Protein AF-A0A972X9H7-F1 (afdb_monomer_lite)

Sequence (88 aa):
MTGSELILAALAIPLLGGVVIAMCARHANLREAVTLVTSVLLFICVASLLPAVLAGARPQVHLLEPLPGLPVAFEVEPLGMLFALIAS

Radius of gyration: 15.27 Å; chains: 1; bounding box: 39×27×41 Å

Foldseek 3Di:
DALQVLVVCLVVLVVVLVVVLVVCVVPVVVSVVSVVVSVVSNLVSLVVNVVCQVVVHWRKDFDDDPDVPRTDMDTDHPVNSVVSNVVD

Secondary structure (DSSP, 8-state):
--HHHHHHHHHHHHHHHHHHHHHTTT-HHHHHHHHHHHHHHHHHHHHHHHHHHHTT---EEEEEEEETTEEEEEE--HHHHHHHHHH-

Structure (mmCIF, N/CA/C/O backbone):
data_AF-A0A972X9H7-F1
#
_entry.id   AF-A0A972X9H7-F1
#
loop_
_atom_site.group_PDB
_atom_site.id
_atom_site.type_symbol
_atom_site.label_atom_id
_atom_site.label_alt_id
_atom_site.label_comp_id
_atom_site.label_asym_id
_atom_site.label_entity_id
_atom_site.label_seq_id
_atom_site.pdbx_PDB_ins_code
_atom_site.Cartn_x
_atom_site.Cartn_y
_atom_site.Cartn_z
_atom_site.occupancy
_atom_site.B_iso_or_equiv
_atom_site.auth_seq_id
_atom_site.auth_comp_id
_atom_site.auth_asym_id
_atom_site.auth_atom_id
_atom_site.pdbx_PDB_model_num
ATOM 1 N N . MET A 1 1 ? -9.992 9.251 -0.362 1.00 70.25 1 MET A N 1
ATOM 2 C CA . MET A 1 1 ? -10.260 7.809 -0.486 1.00 70.25 1 MET A CA 1
ATOM 3 C C . MET A 1 1 ? -10.679 7.289 0.873 1.00 70.25 1 MET A C 1
ATOM 5 O O . MET A 1 1 ? -10.124 7.740 1.871 1.00 70.25 1 MET A O 1
ATOM 9 N N . THR A 1 2 ? -11.676 6.416 0.928 1.00 92.06 2 THR A N 1
ATOM 10 C CA . THR A 1 2 ? -12.052 5.704 2.157 1.00 92.06 2 THR A CA 1
ATOM 11 C C . THR A 1 2 ? -11.025 4.609 2.477 1.00 92.06 2 THR A C 1
ATOM 13 O O . THR A 1 2 ? -10.207 4.243 1.632 1.00 92.06 2 THR A O 1
ATOM 16 N N . GLY A 1 3 ? -11.036 4.078 3.705 1.00 92.94 3 GLY A N 1
ATOM 17 C CA . GLY A 1 3 ? -10.107 3.013 4.104 1.00 92.94 3 GLY A CA 1
ATOM 18 C C . GLY A 1 3 ? -10.224 1.753 3.237 1.00 92.94 3 GLY A C 1
ATOM 19 O O . GLY A 1 3 ? -9.211 1.173 2.862 1.00 92.94 3 GLY A O 1
ATOM 20 N N . SER A 1 4 ? -11.442 1.373 2.846 1.00 95.50 4 SER A N 1
ATOM 21 C CA . SER A 1 4 ? -11.687 0.232 1.956 1.00 95.50 4 SER A CA 1
ATOM 22 C C . SER A 1 4 ? -11.143 0.457 0.541 1.00 95.50 4 SER A C 1
ATOM 24 O O . SER A 1 4 ? -10.523 -0.442 -0.022 1.00 95.50 4 SER A O 1
ATOM 26 N N . GLU A 1 5 ? -11.307 1.660 -0.018 1.00 96.94 5 GLU A N 1
ATOM 27 C CA . GLU A 1 5 ? -10.740 2.033 -1.324 1.00 96.94 5 GLU A CA 1
ATOM 28 C C . GLU A 1 5 ? -9.212 1.957 -1.327 1.00 96.94 5 GLU A C 1
ATOM 30 O O . GLU A 1 5 ? -8.624 1.473 -2.291 1.00 96.94 5 GLU A O 1
ATOM 35 N N . LEU A 1 6 ? -8.569 2.409 -0.247 1.00 97.50 6 LEU A N 1
ATOM 36 C CA . LEU A 1 6 ? -7.116 2.331 -0.097 1.00 97.50 6 LEU A CA 1
ATOM 37 C C . LEU A 1 6 ? -6.626 0.884 0.018 1.00 97.50 6 LEU A C 1
ATOM 39 O O . LEU A 1 6 ? -5.598 0.553 -0.565 1.00 97.50 6 LEU A O 1
ATOM 43 N N . ILE A 1 7 ? -7.361 0.004 0.707 1.00 97.50 7 ILE A N 1
ATOM 44 C CA . ILE A 1 7 ? -7.020 -1.427 0.767 1.00 97.50 7 ILE A CA 1
ATOM 45 C C . ILE A 1 7 ? -7.108 -2.057 -0.627 1.00 97.50 7 ILE A C 1
ATOM 47 O O . ILE A 1 7 ? -6.175 -2.727 -1.065 1.00 97.50 7 ILE A O 1
ATOM 51 N N . LEU A 1 8 ? -8.202 -1.814 -1.355 1.00 97.56 8 LEU A N 1
ATOM 52 C CA . LEU A 1 8 ? -8.366 -2.341 -2.712 1.00 97.56 8 LEU A CA 1
ATOM 53 C C . LEU A 1 8 ? -7.302 -1.788 -3.668 1.00 97.56 8 LEU A C 1
ATOM 55 O O . LEU A 1 8 ? -6.761 -2.537 -4.480 1.00 97.56 8 LEU A O 1
ATOM 59 N N . ALA A 1 9 ? -6.954 -0.506 -3.549 1.00 97.94 9 ALA A N 1
ATOM 60 C CA . ALA A 1 9 ? -5.885 0.103 -4.330 1.00 97.94 9 ALA A CA 1
ATOM 61 C C 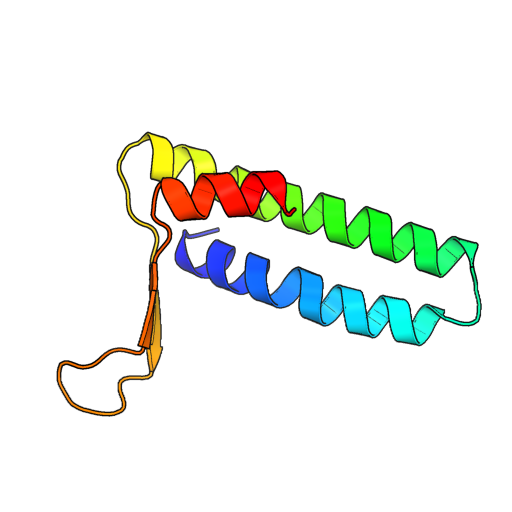. ALA A 1 9 ? -4.509 -0.495 -3.991 1.00 97.94 9 ALA A C 1
ATOM 63 O O . ALA A 1 9 ? -3.758 -0.819 -4.908 1.00 97.94 9 ALA A O 1
ATOM 64 N N . ALA A 1 10 ? -4.197 -0.727 -2.713 1.00 97.44 10 ALA A N 1
ATOM 65 C CA . ALA A 1 10 ? -2.943 -1.354 -2.292 1.00 97.44 1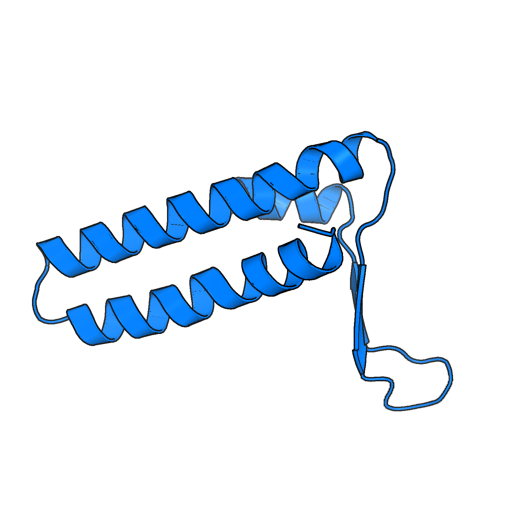0 ALA A CA 1
ATOM 66 C C . ALA A 1 10 ? -2.776 -2.783 -2.842 1.00 97.44 10 ALA A C 1
ATOM 68 O O . ALA A 1 10 ? -1.655 -3.212 -3.102 1.00 97.44 10 ALA A O 1
ATOM 69 N N . LEU A 1 11 ? -3.880 -3.500 -3.082 1.00 96.62 11 LEU A N 1
ATOM 70 C CA . LEU A 1 11 ? -3.873 -4.794 -3.774 1.00 96.62 11 LEU A CA 1
ATOM 71 C C . LEU A 1 11 ? -3.755 -4.637 -5.299 1.00 96.62 11 LEU A C 1
ATOM 73 O O . LEU A 1 11 ? -3.023 -5.380 -5.950 1.00 96.62 11 LEU A O 1
ATOM 77 N N . ALA A 1 12 ? -4.465 -3.669 -5.883 1.00 98.00 12 ALA A N 1
ATOM 78 C CA . ALA A 1 12 ? -4.527 -3.481 -7.330 1.00 98.00 12 ALA A CA 1
ATOM 79 C C . ALA A 1 12 ? -3.236 -2.899 -7.929 1.00 98.00 12 ALA A C 1
ATOM 81 O O . ALA A 1 12 ? -2.833 -3.318 -9.012 1.00 98.00 12 ALA A O 1
ATOM 82 N N . ILE A 1 13 ? -2.578 -1.956 -7.246 1.00 98.31 13 ILE A N 1
ATOM 83 C CA . ILE A 1 13 ? -1.364 -1.281 -7.731 1.00 98.31 13 ILE A CA 1
ATOM 84 C C . ILE A 1 13 ? -0.255 -2.277 -8.108 1.00 98.31 13 ILE A C 1
ATOM 86 O O . ILE A 1 13 ? 0.184 -2.226 -9.256 1.00 98.31 13 ILE A O 1
ATOM 90 N N . PRO A 1 14 ? 0.196 -3.200 -7.234 1.00 97.69 14 PRO A N 1
ATOM 91 C CA . PRO A 1 14 ? 1.257 -4.140 -7.591 1.00 97.69 14 PRO A CA 1
ATOM 92 C C . PRO A 1 14 ? 0.816 -5.150 -8.659 1.00 97.69 14 PRO A C 1
ATOM 94 O O . PRO A 1 14 ? 1.627 -5.524 -9.505 1.00 97.69 14 PRO A O 1
ATOM 97 N N . LEU A 1 15 ? -0.461 -5.556 -8.678 1.00 98.06 15 LEU A N 1
ATOM 98 C CA . LEU A 1 15 ? -0.998 -6.441 -9.719 1.00 98.06 15 LEU A CA 1
ATOM 99 C C . LEU A 1 15 ? -0.941 -5.777 -11.100 1.00 98.06 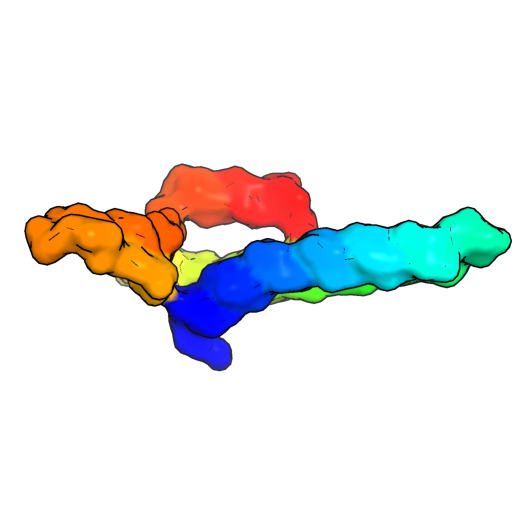15 LEU A C 1
ATOM 101 O O . LEU A 1 15 ? -0.411 -6.354 -12.050 1.00 98.06 15 LEU A O 1
ATOM 105 N N . LEU A 1 16 ? -1.446 -4.547 -11.209 1.00 98.38 16 LEU A N 1
ATOM 106 C CA . LEU A 1 16 ? -1.424 -3.777 -12.451 1.00 98.38 16 LEU A CA 1
ATOM 107 C C . LEU A 1 16 ? 0.005 -3.391 -12.839 1.00 98.38 16 LEU A C 1
ATOM 109 O O . LEU A 1 16 ? 0.388 -3.548 -13.996 1.00 98.38 16 LEU A O 1
ATOM 113 N N . GLY A 1 17 ? 0.812 -2.951 -11.874 1.00 97.69 17 GLY A N 1
ATOM 114 C CA . GLY A 1 17 ? 2.222 -2.631 -12.073 1.00 97.69 17 GLY A CA 1
ATOM 115 C C . GLY A 1 17 ? 2.996 -3.819 -12.634 1.00 97.69 17 GLY A C 1
ATOM 116 O O . GLY A 1 17 ? 3.689 -3.669 -13.635 1.00 97.69 17 GLY A O 1
ATOM 117 N N . GLY A 1 18 ? 2.799 -5.021 -12.085 1.00 97.81 18 GLY A N 1
ATOM 118 C CA . GLY A 1 18 ? 3.394 -6.254 -12.603 1.00 97.81 18 GLY A CA 1
ATOM 119 C C . GLY A 1 18 ? 3.021 -6.542 -14.061 1.00 97.81 18 GLY A C 1
ATOM 120 O O . GLY A 1 18 ? 3.895 -6.869 -14.867 1.00 97.81 18 GLY A O 1
ATOM 121 N N . VAL A 1 19 ? 1.749 -6.355 -14.433 1.00 98.25 19 VAL A N 1
ATOM 122 C CA . VAL A 1 19 ? 1.292 -6.500 -15.828 1.00 98.25 19 VAL A CA 1
ATOM 123 C C . VAL A 1 19 ? 1.979 -5.482 -16.742 1.00 98.25 19 VAL A C 1
ATOM 125 O O . VAL A 1 19 ? 2.507 -5.857 -17.789 1.00 98.25 19 VAL A O 1
ATOM 128 N N . VAL A 1 20 ? 2.034 -4.207 -16.348 1.00 97.69 20 VAL A N 1
ATOM 129 C CA . VAL A 1 20 ? 2.668 -3.153 -17.158 1.00 97.69 20 VAL A CA 1
ATOM 130 C C . VAL A 1 20 ? 4.181 -3.381 -17.276 1.00 97.69 20 VAL A C 1
ATOM 132 O O . VAL A 1 20 ? 4.728 -3.279 -18.373 1.00 97.69 20 VAL A O 1
ATOM 135 N N . ILE A 1 21 ? 4.860 -3.779 -16.194 1.00 97.81 21 ILE A N 1
ATOM 136 C CA . ILE A 1 21 ? 6.285 -4.156 -16.192 1.00 97.81 21 ILE A CA 1
ATOM 137 C C . ILE A 1 21 ? 6.541 -5.281 -17.201 1.00 97.81 21 ILE A C 1
ATOM 139 O O . ILE A 1 21 ? 7.481 -5.190 -17.996 1.00 97.81 21 ILE A O 1
ATOM 143 N N . ALA A 1 22 ? 5.692 -6.315 -17.212 1.00 97.56 22 ALA A N 1
ATOM 144 C CA . ALA A 1 22 ? 5.799 -7.422 -18.158 1.00 97.56 22 ALA A CA 1
ATOM 145 C C . ALA A 1 22 ? 5.619 -6.956 -19.615 1.00 97.56 22 ALA A C 1
ATOM 147 O O . ALA A 1 22 ? 6.383 -7.361 -20.492 1.00 97.56 22 ALA A O 1
ATOM 148 N N . MET A 1 23 ? 4.677 -6.046 -19.880 1.00 97.56 23 MET A N 1
ATOM 149 C CA . MET A 1 23 ? 4.499 -5.438 -21.207 1.00 97.56 23 MET A CA 1
ATOM 150 C C . MET A 1 23 ? 5.708 -4.586 -21.632 1.00 97.56 23 MET A C 1
ATOM 152 O O . MET A 1 23 ? 6.044 -4.519 -22.816 1.00 97.56 23 MET A O 1
ATOM 156 N N . CYS A 1 24 ? 6.406 -3.969 -20.677 1.00 96.56 24 CYS A N 1
ATOM 157 C CA . CYS A 1 24 ? 7.606 -3.166 -20.911 1.00 96.56 24 CYS A CA 1
ATOM 158 C C . CYS A 1 24 ? 8.911 -3.980 -20.954 1.00 96.56 24 CYS A C 1
ATOM 160 O O . CYS A 1 24 ? 9.980 -3.386 -21.092 1.00 96.56 24 CYS A O 1
ATOM 162 N N . ALA A 1 25 ? 8.862 -5.318 -20.904 1.00 93.50 25 ALA A N 1
ATOM 163 C CA . ALA A 1 25 ? 10.042 -6.180 -20.754 1.00 93.50 25 ALA A CA 1
ATOM 164 C C . ALA A 1 25 ? 11.159 -5.953 -21.793 1.00 93.50 25 ALA A C 1
ATOM 166 O O . ALA A 1 25 ? 12.329 -6.197 -21.504 1.00 93.50 25 ALA A O 1
ATOM 167 N N . ARG A 1 26 ? 10.821 -5.464 -22.994 1.00 95.94 26 ARG A N 1
ATOM 168 C CA . ARG A 1 26 ? 11.783 -5.199 -24.082 1.00 95.94 26 ARG A CA 1
ATOM 169 C C . ARG A 1 26 ? 12.526 -3.864 -23.948 1.00 95.94 26 ARG A C 1
ATOM 171 O O . ARG A 1 26 ? 13.514 -3.658 -24.645 1.00 95.94 26 ARG A O 1
ATOM 178 N N . HIS A 1 27 ? 12.068 -2.967 -23.078 1.00 96.06 27 HIS A N 1
ATOM 179 C CA . HIS A 1 27 ? 12.593 -1.611 -22.930 1.00 96.06 27 HIS A CA 1
ATOM 180 C C . HIS A 1 27 ? 13.060 -1.397 -21.490 1.00 96.06 27 HIS A C 1
ATOM 182 O O . HIS A 1 27 ? 12.279 -0.968 -20.643 1.00 96.06 27 HIS A O 1
ATOM 188 N N . ALA A 1 28 ? 14.338 -1.678 -21.217 1.00 95.25 28 ALA A N 1
ATOM 189 C CA . ALA A 1 28 ? 14.892 -1.673 -19.861 1.00 95.25 28 ALA A CA 1
ATOM 190 C C . ALA A 1 28 ? 14.561 -0.389 -19.076 1.00 95.25 28 ALA A C 1
ATOM 192 O O . ALA A 1 28 ? 13.970 -0.471 -18.008 1.00 95.25 28 ALA A O 1
ATOM 193 N N . ASN A 1 29 ? 14.829 0.794 -19.641 1.00 97.88 29 ASN A N 1
ATOM 194 C CA . ASN A 1 29 ? 14.569 2.067 -18.954 1.00 97.88 29 ASN A CA 1
ATOM 195 C C . ASN A 1 29 ? 13.080 2.292 -18.645 1.00 97.88 29 ASN A C 1
ATOM 197 O O . ASN A 1 29 ? 12.744 2.816 -17.587 1.00 97.88 29 ASN A O 1
ATOM 201 N N . LEU A 1 30 ? 12.183 1.890 -19.554 1.00 97.25 30 LEU A N 1
ATOM 202 C CA . LEU A 1 30 ? 10.741 2.027 -19.342 1.00 97.25 30 LEU A CA 1
ATOM 203 C C . LEU A 1 30 ? 10.255 1.060 -18.262 1.00 97.25 30 LEU A C 1
ATOM 205 O O . LEU A 1 30 ? 9.472 1.452 -17.407 1.00 97.25 30 LEU A O 1
ATOM 209 N N . ARG A 1 31 ? 10.750 -0.181 -18.274 1.00 97.50 31 ARG A N 1
ATOM 210 C CA . ARG A 1 31 ? 10.469 -1.169 -17.233 1.00 97.50 31 ARG A CA 1
ATOM 211 C C . ARG A 1 31 ? 10.857 -0.634 -15.855 1.00 97.50 31 ARG A C 1
ATOM 213 O O . ARG A 1 31 ? 10.024 -0.660 -14.960 1.00 97.50 31 ARG A O 1
ATOM 220 N N . GLU A 1 32 ? 12.074 -0.107 -15.706 1.00 97.75 32 GLU A N 1
ATOM 221 C CA . GLU A 1 32 ? 12.527 0.463 -14.428 1.00 97.75 32 GLU A CA 1
ATOM 222 C C . GLU A 1 32 ? 11.686 1.673 -14.004 1.00 97.75 32 GLU A C 1
ATOM 224 O O . GLU A 1 32 ? 11.323 1.793 -12.834 1.00 97.75 32 GLU A O 1
ATOM 229 N N . ALA A 1 33 ? 11.313 2.541 -14.950 1.00 98.00 33 ALA A N 1
ATOM 230 C CA . ALA A 1 33 ? 10.425 3.664 -14.664 1.00 98.00 33 ALA A CA 1
ATOM 231 C C . ALA A 1 33 ? 9.055 3.190 -14.151 1.00 98.00 33 ALA A C 1
ATOM 233 O O . ALA A 1 33 ? 8.553 3.733 -13.170 1.00 98.00 33 ALA A O 1
ATOM 234 N N . VAL A 1 34 ? 8.468 2.155 -14.762 1.00 98.00 34 VAL A N 1
ATOM 235 C CA . VAL A 1 34 ? 7.195 1.572 -14.308 1.00 98.00 34 VAL A CA 1
ATOM 236 C C . VAL A 1 34 ? 7.344 0.938 -12.927 1.00 98.00 34 VAL A C 1
ATO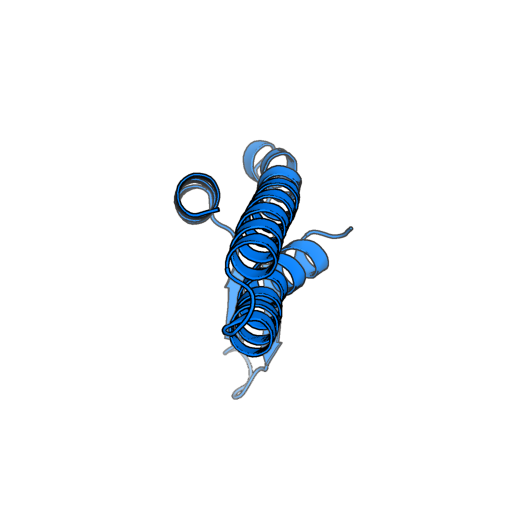M 238 O O . VAL A 1 34 ? 6.468 1.144 -12.089 1.00 98.00 34 VAL A O 1
ATOM 241 N N . THR A 1 35 ? 8.438 0.220 -12.653 1.00 97.62 35 THR A N 1
ATOM 242 C CA . THR A 1 35 ? 8.722 -0.332 -11.318 1.00 97.62 35 THR A CA 1
ATOM 243 C C . THR A 1 35 ? 8.747 0.775 -10.269 1.00 97.62 35 THR A C 1
ATOM 245 O O . THR A 1 35 ? 8.008 0.707 -9.290 1.00 97.62 35 THR A O 1
ATOM 248 N N . LEU A 1 36 ? 9.527 1.834 -10.508 1.00 98.19 36 LEU A N 1
ATOM 249 C CA . LEU A 1 36 ? 9.659 2.950 -9.573 1.00 98.19 36 LEU A CA 1
ATOM 250 C C . LEU A 1 36 ? 8.321 3.664 -9.347 1.00 98.19 36 LEU A C 1
ATOM 252 O O . LEU A 1 36 ? 7.948 3.929 -8.207 1.00 98.19 36 LEU A O 1
ATOM 256 N N . VAL A 1 37 ? 7.579 3.946 -10.421 1.00 98.38 37 VAL A N 1
ATOM 257 C CA . VAL A 1 37 ? 6.252 4.570 -10.329 1.00 98.38 37 VAL A CA 1
ATOM 258 C C . VAL A 1 37 ? 5.283 3.678 -9.553 1.00 98.38 37 VAL A C 1
ATOM 260 O O . VAL A 1 37 ? 4.560 4.180 -8.698 1.00 98.38 37 VAL A O 1
ATOM 263 N N . THR A 1 38 ? 5.291 2.365 -9.794 1.00 98.31 38 THR A N 1
ATOM 264 C CA . THR A 1 38 ? 4.432 1.406 -9.080 1.00 98.31 38 THR A CA 1
ATOM 265 C C . THR A 1 38 ? 4.722 1.415 -7.581 1.00 98.31 38 THR A C 1
ATOM 267 O O . THR A 1 38 ? 3.786 1.546 -6.795 1.00 98.31 38 THR A O 1
ATOM 270 N N . SER A 1 39 ? 5.996 1.340 -7.179 1.00 98.12 39 SER A N 1
ATOM 271 C CA . SER A 1 39 ? 6.392 1.389 -5.764 1.00 98.12 39 SER A CA 1
ATOM 272 C C . SER A 1 39 ? 6.030 2.721 -5.109 1.00 98.12 39 SER A C 1
ATOM 274 O O . SER A 1 39 ? 5.437 2.737 -4.037 1.00 98.12 39 SER A O 1
ATOM 276 N N . VAL A 1 40 ? 6.279 3.858 -5.770 1.00 98.56 40 VAL A N 1
ATOM 277 C CA . VAL A 1 40 ? 5.907 5.178 -5.226 1.00 98.56 40 VAL A CA 1
ATOM 278 C C . VAL A 1 40 ? 4.393 5.298 -5.036 1.00 98.56 40 VAL A C 1
ATOM 280 O O . VAL A 1 40 ? 3.938 5.790 -4.003 1.00 98.56 40 VAL A O 1
ATOM 283 N N . LEU A 1 41 ? 3.598 4.829 -6.002 1.00 98.50 41 LEU A N 1
ATOM 284 C CA . LEU A 1 41 ? 2.140 4.826 -5.886 1.00 98.50 41 LEU A CA 1
ATOM 285 C C . LEU A 1 41 ? 1.664 3.909 -4.754 1.00 98.50 41 LEU A C 1
ATOM 287 O O . LEU A 1 41 ? 0.783 4.305 -3.987 1.00 98.50 41 LEU A O 1
ATOM 291 N N . LEU A 1 42 ? 2.253 2.716 -4.622 1.00 98.62 42 LEU A N 1
ATOM 292 C CA . LEU A 1 42 ? 1.932 1.784 -3.544 1.00 98.62 42 LEU A CA 1
ATOM 293 C C . LEU A 1 42 ? 2.275 2.389 -2.178 1.00 98.62 42 LEU A C 1
ATOM 295 O O . LEU A 1 42 ? 1.419 2.395 -1.295 1.00 98.62 42 LEU A O 1
ATOM 299 N N . PHE A 1 43 ? 3.466 2.970 -2.025 1.00 98.62 43 PHE A N 1
ATOM 300 C CA . PHE A 1 43 ? 3.891 3.640 -0.798 1.00 98.62 43 PHE A CA 1
ATOM 301 C C . PHE A 1 43 ? 2.951 4.787 -0.418 1.00 98.62 43 PHE A C 1
ATOM 303 O O . PHE A 1 43 ? 2.513 4.860 0.726 1.00 98.62 43 PHE A O 1
ATOM 310 N N . ILE A 1 44 ? 2.569 5.654 -1.363 1.00 98.62 44 ILE A N 1
ATOM 311 C CA . ILE A 1 44 ? 1.608 6.741 -1.100 1.00 98.62 44 ILE A CA 1
ATOM 312 C C . ILE A 1 44 ? 0.249 6.175 -0.657 1.00 98.62 44 ILE A C 1
ATOM 314 O O . ILE A 1 44 ? -0.365 6.695 0.280 1.00 98.62 44 ILE A O 1
ATOM 318 N N . CYS A 1 45 ? -0.221 5.104 -1.300 1.00 98.38 45 CYS A N 1
ATOM 319 C CA . CYS A 1 45 ? -1.482 4.447 -0.962 1.00 98.38 45 CYS A CA 1
ATOM 320 C C . CYS A 1 45 ? -1.454 3.866 0.459 1.00 98.38 45 CYS A C 1
ATOM 322 O O . CYS A 1 45 ? -2.353 4.124 1.260 1.00 98.38 45 CYS A O 1
ATOM 324 N N . VAL A 1 46 ? -0.392 3.133 0.793 1.00 98.12 46 VAL A N 1
ATOM 325 C CA . VAL A 1 46 ? -0.172 2.550 2.119 1.00 98.12 46 VAL A CA 1
ATOM 326 C C . VAL A 1 46 ? -0.005 3.648 3.171 1.00 98.12 46 VAL A C 1
ATOM 328 O O . VAL A 1 46 ? -0.696 3.631 4.183 1.00 98.12 46 VAL A O 1
ATOM 331 N N . ALA A 1 47 ? 0.822 4.665 2.925 1.00 98.25 47 ALA A N 1
ATOM 332 C CA . ALA A 1 47 ? 1.009 5.795 3.835 1.00 98.25 47 ALA A CA 1
ATOM 333 C C . ALA A 1 47 ? -0.299 6.557 4.105 1.00 98.25 47 ALA A C 1
ATOM 335 O O . ALA A 1 47 ? -0.491 7.077 5.202 1.00 98.25 47 ALA A O 1
ATOM 336 N N . SER A 1 48 ? -1.236 6.572 3.153 1.00 98.19 48 SER A N 1
ATOM 337 C CA . SER A 1 48 ? -2.557 7.184 3.337 1.00 98.19 48 SER A CA 1
ATOM 338 C C . SER A 1 48 ? -3.464 6.411 4.309 1.00 98.19 48 SER A C 1
ATOM 340 O O . SER A 1 48 ? -4.385 7.003 4.870 1.00 98.19 48 SER A O 1
ATOM 342 N N . LEU A 1 49 ? -3.206 5.118 4.559 1.00 97.44 49 LEU A N 1
ATOM 343 C CA . LEU A 1 49 ? -3.891 4.330 5.598 1.00 97.44 49 LEU A CA 1
ATOM 344 C C . LEU A 1 49 ? -3.351 4.622 7.005 1.00 97.44 49 LEU A C 1
ATOM 346 O O . LEU A 1 49 ? -4.079 4.477 7.991 1.00 97.44 49 LEU A O 1
ATOM 350 N N . LEU A 1 50 ? -2.090 5.054 7.104 1.00 97.81 50 LEU A N 1
ATOM 351 C CA . LEU A 1 50 ? -1.372 5.187 8.370 1.00 97.81 50 LEU A CA 1
ATOM 352 C C . LEU A 1 50 ? -2.083 6.093 9.392 1.00 97.81 50 LEU A C 1
ATOM 354 O O . LEU A 1 50 ? -2.215 5.663 10.538 1.00 97.81 50 LEU A O 1
ATOM 358 N N . PRO A 1 51 ? -2.594 7.295 9.043 1.00 97.44 51 PRO A N 1
ATOM 359 C CA . PRO A 1 51 ? -3.227 8.173 10.026 1.00 97.44 51 PRO A CA 1
ATOM 360 C C . PRO A 1 51 ? -4.447 7.537 10.696 1.00 97.44 51 PRO A C 1
ATOM 362 O O . PRO A 1 51 ? -4.638 7.698 11.898 1.00 97.44 51 PRO A O 1
ATOM 365 N N . ALA A 1 52 ? -5.248 6.778 9.942 1.00 96.75 52 ALA A N 1
ATOM 366 C CA . ALA A 1 52 ? -6.419 6.092 10.480 1.00 96.75 52 ALA A CA 1
ATOM 367 C C . ALA A 1 52 ? -6.013 4.986 11.464 1.00 96.75 52 ALA A C 1
ATOM 369 O O . ALA A 1 52 ? -6.581 4.888 12.551 1.00 96.75 52 ALA A O 1
ATOM 370 N N . VAL A 1 53 ? -4.992 4.195 11.119 1.00 97.50 53 VAL A N 1
ATOM 371 C CA . VAL A 1 53 ? -4.473 3.130 11.991 1.00 97.50 53 VAL A CA 1
ATOM 372 C C . VAL A 1 53 ? -3.844 3.714 13.261 1.00 97.50 53 VAL A C 1
ATOM 374 O O . VAL A 1 53 ? -4.084 3.198 14.354 1.00 97.50 53 VAL A O 1
ATOM 377 N N . LEU A 1 54 ? -3.098 4.821 13.146 1.00 97.44 54 LEU A N 1
ATOM 378 C CA . LEU A 1 54 ? -2.528 5.544 14.291 1.00 97.44 54 LEU A CA 1
ATOM 379 C C . LEU A 1 54 ? -3.603 6.170 15.189 1.00 97.44 54 LEU A C 1
ATOM 381 O O . LEU A 1 54 ? -3.424 6.222 16.402 1.00 97.44 54 LEU A O 1
ATOM 385 N N . ALA A 1 55 ? -4.734 6.590 14.618 1.00 97.31 55 ALA A N 1
ATOM 386 C CA . ALA A 1 55 ? -5.904 7.050 15.365 1.00 97.31 55 ALA A CA 1
ATOM 387 C C . ALA A 1 55 ? -6.691 5.905 16.038 1.00 97.31 55 ALA A C 1
ATOM 389 O O . ALA A 1 55 ? -7.731 6.145 16.648 1.00 97.31 55 ALA A O 1
ATOM 390 N N . GLY A 1 56 ? -6.214 4.661 15.931 1.00 96.44 56 GLY A N 1
ATOM 391 C CA . GLY A 1 56 ? -6.831 3.484 16.538 1.00 96.44 56 GLY A CA 1
ATOM 392 C C . GLY A 1 56 ? -7.914 2.829 15.683 1.00 96.44 56 GLY A C 1
ATOM 393 O O . GLY A 1 56 ? -8.490 1.832 16.112 1.00 96.44 56 GLY A O 1
ATOM 394 N N . ALA A 1 57 ? -8.181 3.334 14.474 1.00 96.56 57 ALA A N 1
ATOM 395 C CA . ALA A 1 57 ? -9.120 2.690 13.569 1.00 96.56 57 ALA A CA 1
ATOM 396 C C . ALA A 1 57 ? -8.552 1.372 13.013 1.00 96.56 57 ALA A C 1
ATOM 398 O O . ALA A 1 57 ? -7.340 1.119 13.007 1.00 96.56 57 ALA A O 1
ATOM 399 N N . ARG A 1 58 ? -9.460 0.535 12.514 1.00 96.44 58 ARG A N 1
ATOM 400 C CA . ARG A 1 58 ? -9.166 -0.710 11.800 1.00 96.44 58 ARG A CA 1
ATOM 401 C C . ARG A 1 58 ? -9.872 -0.668 10.446 1.00 96.44 58 ARG A C 1
ATOM 403 O O . ARG A 1 58 ? -11.023 -1.088 10.340 1.00 96.44 58 ARG A O 1
ATOM 410 N N . PRO A 1 59 ? -9.261 -0.039 9.425 1.00 96.62 59 PRO A N 1
ATOM 411 C CA . PRO A 1 59 ? -9.823 -0.034 8.084 1.00 96.62 59 PRO A CA 1
ATOM 412 C C . PRO A 1 59 ? -10.046 -1.468 7.610 1.00 96.62 59 PRO A C 1
ATOM 414 O O . PRO A 1 59 ? -9.133 -2.290 7.692 1.00 96.62 59 PRO A O 1
ATOM 417 N N . GLN A 1 60 ? -11.240 -1.753 7.100 1.00 96.50 60 GLN A N 1
ATOM 418 C CA . GLN A 1 60 ? -11.583 -3.075 6.596 1.00 96.50 60 GLN A CA 1
ATOM 419 C C . GLN A 1 60 ? -12.381 -3.000 5.297 1.00 96.50 60 GLN A C 1
ATOM 421 O O . GLN A 1 60 ? -13.081 -2.019 5.031 1.00 96.50 60 GLN A O 1
ATOM 426 N N . VAL A 1 61 ? -12.294 -4.057 4.497 1.00 96.75 61 VAL A N 1
ATOM 427 C CA . VAL A 1 61 ? -13.125 -4.266 3.311 1.00 96.75 61 VAL A CA 1
ATOM 428 C C . VAL A 1 61 ? -13.622 -5.705 3.285 1.00 96.75 61 VAL A C 1
ATOM 430 O O . VAL A 1 61 ? -12.836 -6.646 3.364 1.00 96.75 61 VAL A O 1
ATOM 433 N N . HIS A 1 62 ? -14.938 -5.876 3.185 1.00 94.19 62 HIS A N 1
ATOM 434 C CA . HIS A 1 62 ? -15.570 -7.184 3.031 1.00 94.19 62 HIS A CA 1
ATOM 435 C C . HIS A 1 62 ? -15.620 -7.524 1.541 1.00 94.19 62 HIS A C 1
ATOM 437 O O . HIS A 1 62 ? -16.103 -6.719 0.746 1.00 94.19 62 HIS A O 1
ATOM 443 N N . LEU A 1 63 ? -15.115 -8.695 1.158 1.00 92.56 63 LEU A N 1
ATOM 444 C CA . LEU A 1 63 ? -15.090 -9.136 -0.238 1.00 92.56 63 LEU A CA 1
ATOM 445 C C . LEU A 1 63 ? -16.297 -10.006 -0.569 1.00 92.56 63 LEU A C 1
ATOM 447 O O . LEU A 1 63 ? -16.981 -9.781 -1.562 1.00 92.56 63 LEU A O 1
ATOM 451 N N . LEU A 1 64 ? -16.517 -11.036 0.245 1.00 93.62 64 LEU A N 1
ATOM 452 C CA . LEU A 1 64 ? -17.529 -12.058 0.017 1.00 93.62 64 LEU A CA 1
ATOM 453 C C . LEU A 1 64 ? -17.866 -12.766 1.328 1.00 93.62 64 LEU A C 1
ATOM 455 O O . LEU A 1 64 ? -17.053 -12.801 2.245 1.00 93.62 64 LEU A O 1
ATOM 459 N N . GLU A 1 65 ? -19.056 -13.344 1.411 1.00 93.81 65 GLU A N 1
ATOM 460 C CA . GLU A 1 65 ? -19.541 -14.068 2.588 1.00 93.81 65 GLU A CA 1
ATOM 461 C C . GLU A 1 65 ? -20.100 -15.421 2.121 1.00 93.81 65 GLU A C 1
ATOM 463 O O . GLU A 1 65 ? -21.260 -15.502 1.719 1.00 93.81 65 GLU A O 1
ATOM 468 N N . PRO A 1 66 ? -19.272 -16.486 2.068 1.00 91.12 66 PRO A N 1
ATOM 469 C CA . PRO A 1 66 ? -19.678 -17.773 1.503 1.00 91.12 66 PRO A CA 1
ATOM 470 C C . PRO A 1 66 ? -20.754 -18.468 2.339 1.00 91.12 66 PRO A C 1
ATOM 472 O O . PRO A 1 66 ? -21.570 -19.216 1.806 1.00 91.12 66 PRO A O 1
ATOM 475 N N . LEU A 1 67 ? -20.720 -18.248 3.656 1.00 94.06 67 LEU A N 1
ATOM 476 C CA . LEU A 1 67 ? -21.688 -18.739 4.627 1.00 94.06 67 LEU A CA 1
ATOM 477 C C . LEU A 1 67 ? -22.104 -17.581 5.547 1.00 94.06 67 LEU A C 1
ATOM 479 O O . LEU A 1 67 ? -21.246 -16.760 5.879 1.00 94.06 67 LEU A O 1
ATOM 483 N N . PRO A 1 68 ? -23.364 -17.544 6.023 1.00 91.44 68 PRO A N 1
ATOM 484 C CA . PRO A 1 68 ? -23.816 -16.532 6.974 1.00 91.44 68 PRO A CA 1
ATOM 485 C C . PRO A 1 68 ? -22.930 -16.488 8.227 1.00 91.44 68 PRO A C 1
ATOM 487 O O . PRO A 1 68 ? -22.767 -17.500 8.910 1.00 91.44 68 PRO A O 1
ATOM 490 N N . GLY A 1 69 ? -22.369 -15.319 8.529 1.00 92.19 69 GLY A N 1
ATOM 491 C CA . GLY A 1 69 ? -21.474 -15.096 9.666 1.00 92.19 69 GLY A CA 1
ATOM 492 C C . GLY A 1 69 ? -20.002 -15.437 9.412 1.00 92.19 69 GLY A C 1
ATOM 493 O O . GLY A 1 69 ? -19.210 -15.370 10.350 1.00 92.19 69 GLY A O 1
ATOM 494 N N . LEU A 1 70 ? -19.614 -15.782 8.177 1.00 92.00 70 LEU A N 1
ATOM 495 C CA . LEU A 1 70 ? -18.232 -16.108 7.806 1.00 92.00 70 LEU A CA 1
ATOM 496 C C . LEU A 1 70 ? -17.726 -15.210 6.656 1.00 92.00 70 LEU A C 1
ATOM 498 O O . LEU A 1 70 ? -17.545 -15.692 5.534 1.00 92.00 70 LEU A O 1
ATOM 502 N N . PRO A 1 71 ? -17.504 -13.904 6.892 1.00 94.06 71 PRO A N 1
ATOM 503 C CA . PRO A 1 71 ? -17.013 -13.013 5.852 1.00 94.06 71 PRO A CA 1
ATOM 504 C C . PRO A 1 71 ? -15.538 -13.284 5.534 1.00 94.06 71 PRO A C 1
ATOM 506 O O . PRO A 1 71 ? -14.704 -13.471 6.419 1.00 94.06 71 PRO A O 1
ATOM 509 N N . VAL A 1 72 ? -15.199 -13.224 4.251 1.00 94.38 72 VAL A N 1
ATOM 510 C CA . VAL A 1 72 ? -13.831 -13.013 3.779 1.00 94.38 72 VAL A CA 1
ATOM 511 C C . VAL A 1 72 ? -13.628 -11.509 3.671 1.00 94.38 72 VAL A C 1
ATOM 513 O O . VAL A 1 72 ? -14.210 -10.847 2.806 1.00 94.38 72 VAL A O 1
ATOM 516 N N . ALA A 1 73 ? -12.812 -10.968 4.566 1.00 94.94 73 ALA A N 1
ATOM 517 C CA . ALA A 1 73 ? -12.508 -9.550 4.640 1.00 94.94 73 ALA A CA 1
ATOM 518 C C . ALA A 1 73 ? -11.000 -9.323 4.759 1.00 94.94 73 ALA A C 1
ATOM 520 O O . ALA A 1 73 ? -10.269 -10.165 5.280 1.00 94.94 73 ALA A O 1
ATOM 521 N N . PHE A 1 74 ? -10.547 -8.168 4.283 1.00 96.19 74 PHE A N 1
ATOM 522 C CA . PHE A 1 74 ? -9.229 -7.644 4.611 1.00 96.19 74 PHE A CA 1
ATOM 523 C C . PHE A 1 74 ? -9.387 -6.597 5.699 1.00 96.19 74 PHE A C 1
ATOM 525 O O . PHE A 1 74 ? -10.143 -5.645 5.519 1.00 96.19 74 PHE A O 1
ATOM 532 N N . GLU A 1 75 ? -8.651 -6.756 6.789 1.00 96.56 75 GLU A N 1
ATOM 533 C CA . GLU A 1 75 ? -8.580 -5.798 7.885 1.00 96.56 75 GLU A CA 1
ATOM 534 C C . GLU A 1 75 ? -7.128 -5.357 8.072 1.00 96.56 75 GLU A C 1
ATOM 536 O O . GLU A 1 75 ? -6.206 -6.175 8.066 1.00 96.56 75 GLU A O 1
ATOM 541 N N . VAL A 1 76 ? -6.915 -4.050 8.213 1.00 97.38 76 VAL A N 1
ATOM 542 C CA . VAL A 1 76 ? -5.587 -3.478 8.446 1.00 97.38 76 VAL A CA 1
ATOM 543 C C . VAL A 1 76 ? -5.371 -3.296 9.943 1.00 97.38 76 VAL A C 1
ATOM 545 O O . VAL A 1 76 ? -5.815 -2.321 10.554 1.00 97.38 76 VAL A O 1
ATOM 548 N N . GLU A 1 77 ? -4.638 -4.239 10.526 1.00 96.81 77 GLU A N 1
ATOM 549 C CA . GLU A 1 77 ? -4.136 -4.161 11.896 1.00 96.81 77 GLU A CA 1
ATOM 550 C C . GLU A 1 77 ? -2.800 -3.393 11.974 1.00 96.81 77 GLU A C 1
ATOM 552 O O . GLU A 1 77 ? -2.096 -3.280 10.969 1.00 96.81 77 GLU A O 1
ATOM 557 N N . PRO A 1 78 ? -2.369 -2.905 13.156 1.00 96.94 78 PRO A N 1
ATOM 558 C CA . PRO A 1 78 ? -1.122 -2.150 13.299 1.00 96.94 78 PRO A CA 1
ATOM 559 C C . PRO A 1 78 ? 0.109 -2.936 12.847 1.00 96.94 78 PRO A C 1
ATOM 561 O O . PRO A 1 78 ? 1.012 -2.374 12.235 1.00 96.94 78 PRO A O 1
ATOM 564 N N . LEU A 1 79 ? 0.131 -4.245 13.109 1.00 97.06 79 LEU A N 1
ATOM 565 C CA . LEU A 1 79 ? 1.212 -5.113 12.653 1.00 97.06 79 LEU A CA 1
ATOM 566 C C . LEU A 1 79 ? 1.212 -5.248 11.122 1.00 97.06 79 LEU A C 1
ATOM 568 O O . LEU A 1 79 ? 2.260 -5.115 10.495 1.00 97.06 79 LEU A O 1
ATOM 572 N N . GLY A 1 80 ? 0.038 -5.445 10.515 1.00 96.56 80 GLY A N 1
ATOM 573 C CA . GLY A 1 80 ? -0.112 -5.462 9.057 1.00 96.56 80 GLY A CA 1
ATOM 574 C C . GLY A 1 80 ? 0.298 -4.134 8.416 1.00 96.56 80 GLY A C 1
ATOM 575 O O . GLY A 1 80 ? 0.974 -4.128 7.392 1.00 96.56 80 GLY A O 1
ATOM 576 N N . MET A 1 81 ? -0.022 -3.013 9.063 1.00 97.94 81 MET A N 1
ATOM 577 C CA . MET A 1 81 ? 0.375 -1.672 8.634 1.00 97.94 81 MET A CA 1
ATOM 578 C C . MET A 1 81 ? 1.901 -1.493 8.617 1.00 97.94 81 MET A C 1
ATOM 580 O O . MET A 1 81 ? 2.437 -0.913 7.673 1.00 97.94 81 MET A O 1
ATOM 584 N N . LEU A 1 82 ? 2.614 -2.016 9.623 1.00 97.75 82 LEU A N 1
ATOM 585 C CA . LEU A 1 82 ? 4.082 -1.996 9.646 1.00 97.75 82 LEU A CA 1
ATOM 586 C C . LEU A 1 82 ? 4.669 -2.778 8.470 1.00 97.75 82 LEU A C 1
ATOM 588 O O . LEU A 1 82 ? 5.548 -2.272 7.777 1.00 97.75 82 LEU A O 1
ATOM 592 N N . PHE A 1 83 ? 4.163 -3.986 8.212 1.00 97.50 83 PHE A N 1
ATOM 593 C CA . PHE A 1 83 ? 4.620 -4.781 7.072 1.00 97.50 83 PHE A CA 1
ATOM 594 C C . PHE A 1 83 ? 4.304 -4.114 5.736 1.00 97.50 83 PHE A C 1
ATOM 596 O O . PHE A 1 83 ? 5.158 -4.111 4.854 1.00 97.50 83 PHE A O 1
ATOM 603 N N . ALA A 1 84 ? 3.124 -3.506 5.600 1.00 97.44 84 ALA A N 1
ATOM 604 C CA . ALA A 1 84 ? 2.742 -2.792 4.390 1.00 97.44 84 ALA A CA 1
ATOM 605 C C . ALA A 1 84 ? 3.705 -1.634 4.088 1.00 97.44 84 ALA A C 1
ATOM 607 O O . ALA A 1 84 ? 4.125 -1.497 2.947 1.00 97.44 84 ALA A O 1
ATOM 608 N N . LEU A 1 85 ? 4.097 -0.846 5.098 1.00 97.81 85 LEU A N 1
ATOM 609 C CA . LEU A 1 85 ? 5.052 0.262 4.936 1.00 97.81 85 LEU A CA 1
ATOM 610 C C . LEU A 1 85 ? 6.469 -0.204 4.585 1.00 97.81 85 LEU A C 1
ATOM 612 O O . LEU A 1 85 ? 7.185 0.498 3.880 1.00 97.81 85 LEU A O 1
ATOM 616 N N . ILE A 1 86 ? 6.896 -1.353 5.114 1.00 97.50 86 ILE A N 1
ATOM 617 C CA . ILE A 1 86 ? 8.226 -1.913 4.837 1.00 97.50 86 ILE A CA 1
ATOM 618 C C . ILE A 1 86 ? 8.283 -2.515 3.428 1.00 97.50 86 ILE A C 1
ATOM 620 O O . ILE A 1 86 ? 9.331 -2.475 2.787 1.00 97.50 86 ILE A O 1
ATOM 624 N N . ALA A 1 87 ? 7.181 -3.109 2.968 1.00 95.88 87 ALA A N 1
ATOM 625 C CA . ALA A 1 87 ? 7.119 -3.831 1.702 1.00 95.88 87 ALA A CA 1
ATOM 626 C C . ALA A 1 87 ? 6.771 -2.953 0.486 1.00 95.88 87 ALA A C 1
ATOM 628 O O . ALA A 1 87 ? 6.950 -3.412 -0.642 1.00 95.88 87 ALA A O 1
ATOM 629 N N . SER A 1 88 ? 6.232 -1.750 0.705 1.00 91.75 88 SER A N 1
ATOM 630 C CA . SER A 1 88 ? 5.798 -0.820 -0.349 1.00 91.75 88 SER A CA 1
ATOM 631 C C . SER A 1 88 ? 6.935 -0.047 -1.004 1.00 91.75 88 SER A C 1
ATOM 633 O O . SER A 1 88 ? 7.793 0.448 -0.241 1.00 91.75 88 SER A O 1
#

pLDDT: mean 96.34, std 3.38, range [70.25, 98.62]

=== Feature glossary ===
Key to the feature types in this record:

pLDDT. pLDDT is the predicted lDDT-Cα score: AlphaFold's confidence that the local environment of each residue (all inter-atomic distances within 15 Å) is correctly placed. It is a per-residue number between 0 and 100, with higher meaning more reliable.

Radius of gyration, Cα contacts, bounding box. The geometric summary reports three shape descriptors. Rg (radius of gyration) measures how spread out the Cα atoms are about their centre of mass; compact globular proteins have small Rg, elongated or unfolded ones large. Cα contacts (<8 Å, |i−j|>4) count long-range residue pairs in spatial proximity — high for tightly packed folds, near zero for rods or random coil. The bounding-box extents give the protein's footprint along x, y, z in Å.

Backbone torsions (φ/ψ). Backbone dihedral angles. Every residue except chain termini has a φ (preceding-C → N → Cα → C) and a ψ (N → Cα → C → next-N). They are reported in degrees following the IUPAC sign convention. Secondary structure is essentially a statement about which (φ, ψ) basin each residue occupies.

Contact-map, Ramachandran, and PAE plots. P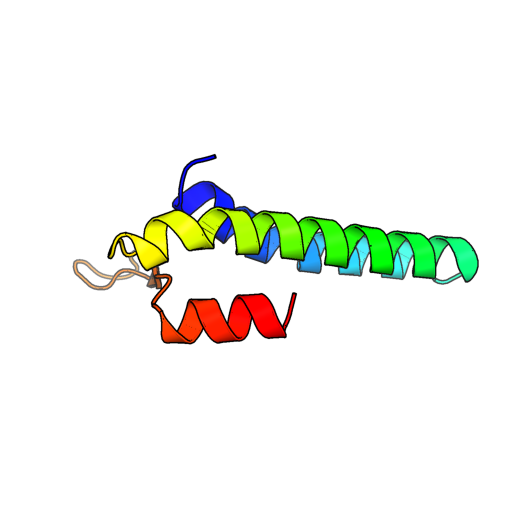lot images: a contact map (which residues are close in 3D, as an N×N binary image), a Ramachandran scatter (backbone torsion angles, revealing secondary-structure composition at a glance), and — for AlphaFold structures — a PAE heatmap (pairwise prediction confidence).

Predicted aligned error. Predicted Aligned Error (PAE) is an AlphaFold confidence matrix: entry (i, j) is the expected error in the position of residue j, in ångströms, when the prediction is superimposed on the true structure at residue i. Low PAE within a block of residues means that block is internally rigid and well-predicted; high PAE between two blocks means their relative placement is uncertain even if each block individually is confident.

Secondary structure (3-state, P-SEA). Three-state secondary structure (P-SEA) collapses the eight DSSP classes i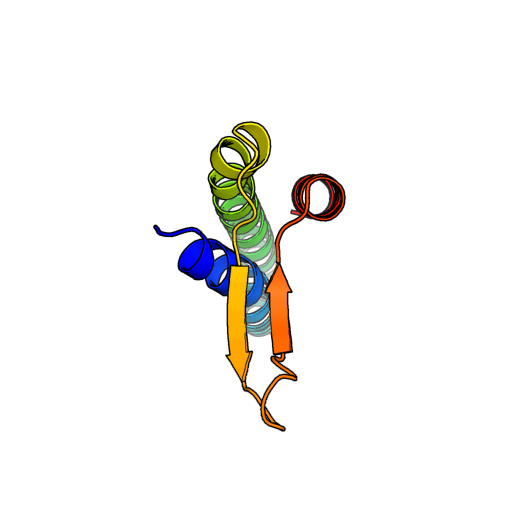nto helix (a), strand (b), and coil (c). P-SEA assigns these from Cα geometry alone — distances and angles — without requiring backbone oxygens, so it works on any Cα trace.

Solvent-accessible surface area. Solvent-accessible surface area (SASA) is the area in Å² traced out by the centre of a 1.4 Å probe sphere (a water molecule) rolled over the protein's van der Waals surface (Shrake–Rupley / Lee–Richards construction). Buried residues have near-zero SASA; fully exposed residues can exceed 200 Å². The total SASA scales roughly with the number of surface residues.

Foldseek 3Di. The Foldseek 3Di string encodes local tertiary geometry as a 20-letter alphabet — one character per residue — derived from the relative positions of nearby Cα atoms. Unlike the amino-acid sequence, 3Di is a direct function of the 3D structure, so two proteins with the same fold have similar 3Di strings even at low sequence identity.

B-factor. For experimental (PDB) structures, the B-factor (temperature factor) quantifies the positional spread of each atom in the crystal — a combination of thermal vibration and static disorder — in units of Å². High B-factors mark flexible loops or poorly resolved regions; low B-factors mark the rigid, well-ordered core.

mmCIF coordinates. The mmCIF block holds the 3D Cartesian coordinates of each backbone atom (N, Cα, C, O) in ångströms. mmCIF is the PDB's canonical archive format — a tagged-loop text representation of the atomic model.

InterPro / GO / CATH / organism. Functional annotations link the protein to curated databases. InterPro entries identify conserved domains and families by matching the sequence against member-database signatures (Pfam, PROSITE, CDD, …). Gene Ontology (GO) terms describe molecular function, biological process, and cellular component in a controlled vocabulary. CATH places the structure in a hierarchical fold classification (Class/Architecture/Topology/Homologous-superfamily). The organism is the source species.

Rendered structure images. Structure images are PyMOL renders from six orthogonal camera directions. Cartoon representation draws helices as coils and strands as arrows; sticks shows the backbone as bonds; surface shows the solvent-excluded envelope. Rainbow coloring maps sequence position to hue (blue→red, N→C); chain coloring assigns a distinct color per polypeptide.

Sequence. This is the polypeptide sequence — one letter per residue, N-terminus first. Length ranges from a few dozen residues for small domains to over a thousand for large multi-domain proteins.

Secondary structure (8-state, DSSP). The SS8 string is DSSP's per-residue secondary-structure call. α-helix (H) means an i→i+4 H-bond ladder; β-strand (E) means the residue participates in a β-sheet; 3₁₀ (G) and π (I) are tighter and wider helices; T/S are turns/bends; '-' is loop.

Nearest PDB structures. Structural nearest neighbors (via Foldseek easy-search vs the PDB). Reported per hit: target PDB id, E-value, and alignment TM-score. A TM-score above ~0.5 is the conventional threshold for 'same fold'.